Protein AF-A0A7R9YWM6-F1 (afdb_monomer_lite)

Foldseek 3Di:
DADDLVNLLVVLLVLQLVQLLCCLVVVDHDPPSVVSLVVSLVSLCCCVAVVQVFPVRHDPQHFFFFDPVPPPPDPDGDGDPDSVVSVQVNPDPPPCPPGDTDDRDDDPVVVVVSVVRSVVSSVVSNVVSNVVSNVVVD

Sequence (138 aa):
QIMTRGKLLDRIKVELAGGIAVRCVFGEETNFGLPDVKNASYLVNKFVFLYGFSDLGVTTFARTPYSTDFAVGSSRPRKVVDTDAMDEMADWPTRLEDFRFDPLDPSDITWHRYTDESRKILKQCYEEVWALLESRRE

Organism: NCBI:txid1486919

Structure (mmCIF, N/CA/C/O backbone):
data_AF-A0A7R9YWM6-F1
#
_entry.id   AF-A0A7R9YWM6-F1
#
loop_
_atom_site.group_PDB
_atom_site.id
_atom_site.type_symbol
_atom_site.label_atom_id
_atom_site.label_alt_id
_atom_site.label_comp_id
_atom_site.label_asym_id
_atom_site.label_entity_id
_atom_site.label_seq_id
_atom_site.pdbx_PDB_ins_code
_atom_site.Cartn_x
_atom_site.Cartn_y
_atom_site.Cartn_z
_atom_site.occupancy
_atom_site.B_iso_or_equiv
_atom_site.auth_seq_id
_atom_site.auth_comp_id
_atom_site.auth_asym_id
_atom_site.auth_atom_id
_atom_site.pdbx_PDB_model_num
ATOM 1 N N . GLN A 1 1 ? 6.659 -18.489 -4.050 1.00 57.19 1 GLN A N 1
ATOM 2 C CA . GLN A 1 1 ? 5.202 -18.489 -4.337 1.00 57.19 1 GLN A CA 1
ATOM 3 C C . GLN A 1 1 ? 4.920 -17.195 -5.081 1.00 57.19 1 GLN A C 1
ATOM 5 O O . GLN A 1 1 ? 5.193 -16.162 -4.499 1.00 57.19 1 GLN A O 1
ATOM 10 N N . ILE A 1 2 ? 4.414 -17.231 -6.319 1.00 71.69 2 ILE A N 1
ATOM 11 C CA . ILE A 1 2 ? 4.357 -16.028 -7.175 1.00 71.69 2 ILE A CA 1
ATOM 12 C C . ILE A 1 2 ? 3.462 -14.935 -6.559 1.00 71.69 2 ILE A C 1
ATOM 14 O O . ILE A 1 2 ? 2.310 -15.208 -6.170 1.00 71.69 2 ILE A O 1
ATOM 18 N N . MET A 1 3 ? 3.988 -13.709 -6.477 1.00 78.62 3 MET A N 1
ATOM 19 C CA . MET A 1 3 ? 3.242 -12.521 -6.056 1.00 78.62 3 MET A CA 1
ATOM 20 C C . MET A 1 3 ? 2.199 -12.123 -7.106 1.00 78.62 3 MET A C 1
ATOM 22 O O . MET A 1 3 ? 2.468 -12.091 -8.302 1.00 78.62 3 MET A O 1
ATOM 26 N N . THR A 1 4 ? 0.982 -11.790 -6.671 1.00 86.56 4 THR A N 1
ATOM 27 C CA . THR A 1 4 ? -0.097 -11.364 -7.582 1.00 86.56 4 THR A CA 1
ATOM 28 C C . THR A 1 4 ? -0.672 -10.029 -7.142 1.00 86.56 4 THR A C 1
ATOM 30 O O . THR A 1 4 ? -0.618 -9.690 -5.958 1.00 86.56 4 THR A O 1
ATOM 33 N N . ARG A 1 5 ? -1.294 -9.310 -8.083 1.00 87.06 5 ARG A N 1
ATOM 34 C CA . ARG A 1 5 ? -1.974 -8.032 -7.832 1.00 87.06 5 ARG A CA 1
ATOM 35 C C . ARG A 1 5 ? -2.919 -8.095 -6.630 1.00 87.06 5 ARG A C 1
ATOM 37 O O . ARG A 1 5 ? -2.839 -7.239 -5.757 1.00 87.06 5 ARG A O 1
ATOM 44 N N . GLY A 1 6 ? -3.773 -9.121 -6.566 1.00 89.44 6 GLY A N 1
ATOM 45 C CA . GLY A 1 6 ? -4.725 -9.307 -5.464 1.00 89.44 6 GLY A CA 1
ATOM 46 C C . GLY A 1 6 ? -4.033 -9.523 -4.119 1.00 89.44 6 GLY A C 1
ATOM 47 O O . GLY A 1 6 ? -4.300 -8.792 -3.174 1.00 89.44 6 GLY A O 1
ATOM 48 N N . LYS A 1 7 ? -3.057 -10.439 -4.058 1.00 88.69 7 LYS A N 1
ATOM 49 C CA . LYS A 1 7 ? -2.315 -10.723 -2.816 1.00 88.69 7 LYS A CA 1
ATOM 50 C C . LYS A 1 7 ? -1.587 -9.497 -2.267 1.00 88.69 7 LYS A C 1
ATOM 52 O O . LYS A 1 7 ? -1.544 -9.315 -1.055 1.00 88.69 7 LYS A O 1
ATOM 57 N N . LEU A 1 8 ? -1.000 -8.671 -3.135 1.00 88.00 8 LEU A N 1
ATOM 58 C CA . LEU A 1 8 ? -0.294 -7.469 -2.695 1.00 88.00 8 LEU A CA 1
ATOM 59 C C . LEU A 1 8 ? -1.269 -6.402 -2.173 1.00 88.00 8 LEU A C 1
ATOM 61 O O . LEU A 1 8 ? -0.979 -5.776 -1.158 1.00 88.00 8 LEU A O 1
ATOM 65 N N . LEU A 1 9 ? -2.440 -6.248 -2.804 1.00 92.19 9 LEU A N 1
ATOM 66 C CA . LEU A 1 9 ? -3.510 -5.382 -2.292 1.00 92.19 9 LEU A CA 1
ATOM 67 C C . LEU A 1 9 ? -4.025 -5.864 -0.937 1.00 92.19 9 LEU A C 1
ATOM 69 O O . LEU A 1 9 ? -4.166 -5.057 -0.026 1.00 92.19 9 LEU A O 1
ATOM 73 N N . ASP A 1 10 ? -4.249 -7.166 -0.777 1.00 91.75 10 ASP A N 1
ATOM 74 C CA . ASP A 1 10 ? -4.701 -7.725 0.497 1.00 91.75 10 ASP A CA 1
ATOM 75 C C . ASP A 1 10 ? -3.671 -7.483 1.608 1.00 91.75 10 ASP A C 1
ATOM 77 O O . ASP A 1 10 ? -4.041 -7.107 2.716 1.00 91.75 10 ASP A O 1
ATOM 81 N N . ARG A 1 11 ? -2.370 -7.590 1.309 1.00 90.31 11 ARG A N 1
ATOM 82 C CA . ARG A 1 11 ? -1.303 -7.238 2.263 1.00 90.31 11 ARG A CA 1
ATOM 83 C C . ARG A 1 11 ? -1.321 -5.757 2.641 1.00 90.31 11 ARG A C 1
ATOM 85 O O . ARG A 1 11 ? -1.224 -5.444 3.821 1.00 90.31 11 ARG A O 1
ATOM 92 N N . ILE A 1 12 ? -1.486 -4.854 1.670 1.00 91.69 12 ILE A N 1
ATOM 93 C CA . ILE A 1 12 ? -1.612 -3.408 1.936 1.00 91.69 12 ILE A CA 1
ATOM 94 C C . ILE A 1 12 ? -2.807 -3.138 2.861 1.00 91.69 12 ILE A C 1
ATOM 96 O O . ILE A 1 12 ? -2.694 -2.364 3.808 1.00 91.69 12 ILE A O 1
ATOM 100 N N . LYS A 1 13 ? -3.943 -3.799 2.614 1.00 93.25 13 LYS A N 1
ATOM 101 C CA . LYS A 1 13 ? -5.144 -3.680 3.450 1.00 93.25 13 LYS A CA 1
ATOM 102 C C . LYS A 1 13 ? -4.909 -4.183 4.871 1.00 93.25 13 LYS A C 1
ATOM 104 O O . LYS A 1 13 ? -5.345 -3.531 5.813 1.00 93.25 13 LYS A O 1
ATOM 109 N N . VAL A 1 14 ? -4.216 -5.311 5.028 1.00 92.44 14 VAL A N 1
ATOM 110 C CA . VAL A 1 14 ? -3.888 -5.879 6.344 1.00 92.44 14 VAL A CA 1
ATOM 111 C C . VAL A 1 14 ? -2.996 -4.938 7.153 1.00 92.44 14 VAL A C 1
ATOM 113 O O . VAL A 1 14 ? -3.290 -4.733 8.327 1.00 92.44 14 VAL A O 1
ATOM 116 N N . GLU A 1 15 ? -1.983 -4.314 6.540 1.00 90.81 15 GLU A N 1
ATOM 117 C CA . GLU A 1 15 ? -1.159 -3.305 7.227 1.00 90.81 15 GLU A CA 1
ATOM 118 C C . GLU A 1 15 ? -2.026 -2.154 7.753 1.00 90.81 15 GLU A C 1
ATOM 120 O O . GLU A 1 15 ? -1.946 -1.789 8.920 1.00 90.81 15 GLU A O 1
ATOM 125 N N . LEU A 1 16 ? -2.916 -1.612 6.918 1.00 91.00 16 LEU A N 1
ATOM 126 C CA . LEU A 1 16 ? -3.765 -0.479 7.298 1.00 91.00 16 LEU A CA 1
ATOM 127 C C . LEU A 1 16 ? -4.853 -0.843 8.321 1.00 91.00 16 LEU A C 1
ATOM 129 O O . LEU A 1 16 ? -5.327 0.029 9.052 1.00 91.00 16 LEU A O 1
ATOM 133 N N . ALA A 1 17 ? -5.263 -2.111 8.384 1.00 91.38 17 ALA A N 1
ATOM 134 C CA . ALA A 1 17 ? -6.382 -2.554 9.209 1.00 91.38 17 ALA A CA 1
ATOM 135 C C . ALA A 1 17 ? -6.162 -2.323 10.706 1.00 91.38 17 ALA A C 1
ATOM 137 O O . ALA A 1 17 ? -7.123 -1.997 11.397 1.00 91.38 17 ALA A O 1
ATOM 138 N N . GLY A 1 18 ? -4.925 -2.438 11.203 1.00 88.62 18 GLY A N 1
ATOM 139 C CA . GLY A 1 18 ? -4.608 -2.207 12.616 1.00 88.62 18 GLY A CA 1
ATOM 140 C C . GLY A 1 18 ? -4.951 -0.783 13.056 1.00 88.62 18 GLY A C 1
ATOM 141 O O . GLY A 1 18 ? -5.803 -0.579 13.924 1.00 88.62 18 GLY A O 1
ATOM 142 N N . GLY A 1 19 ? -4.345 0.211 12.402 1.00 87.94 19 GLY A N 1
ATOM 143 C CA . GLY A 1 19 ? -4.618 1.624 12.674 1.00 87.94 19 GLY A CA 1
ATOM 144 C C . GLY A 1 19 ? -6.075 2.031 12.419 1.00 87.94 19 GLY A C 1
ATOM 145 O O . GLY A 1 19 ? -6.645 2.798 13.198 1.00 87.94 19 GLY A O 1
ATOM 146 N N . ILE A 1 20 ? -6.707 1.492 11.369 1.00 90.75 20 ILE A N 1
ATOM 147 C CA . ILE A 1 20 ? -8.116 1.783 11.066 1.00 90.75 20 ILE A CA 1
ATOM 148 C C . ILE A 1 20 ? -9.044 1.201 12.135 1.00 90.75 20 ILE A C 1
ATOM 150 O O . ILE A 1 20 ? -9.950 1.897 12.581 1.00 90.75 20 ILE A O 1
ATOM 154 N N . ALA A 1 21 ? -8.808 -0.027 12.600 1.00 89.69 21 ALA A N 1
ATOM 155 C CA . ALA A 1 21 ? -9.631 -0.651 13.634 1.00 89.69 21 ALA A CA 1
ATOM 156 C C . ALA A 1 21 ? -9.615 0.158 14.938 1.00 89.69 21 ALA A C 1
ATOM 158 O O . ALA A 1 21 ? -10.668 0.387 15.532 1.00 89.69 21 ALA A O 1
ATOM 159 N N . VAL A 1 22 ? -8.444 0.663 15.344 1.00 88.56 22 VAL A N 1
ATOM 160 C CA . VAL A 1 22 ? -8.325 1.574 16.495 1.00 88.56 22 VAL A CA 1
ATOM 161 C C . VAL A 1 22 ? -9.190 2.818 16.276 1.00 88.56 22 VAL A C 1
ATOM 163 O O . VAL A 1 22 ? -9.968 3.190 17.153 1.00 88.56 22 VAL A O 1
ATOM 166 N N . ARG A 1 23 ? -9.128 3.426 15.088 1.00 87.56 23 ARG A N 1
ATOM 167 C CA . ARG A 1 23 ? -9.936 4.607 14.765 1.00 87.56 23 ARG A CA 1
ATOM 168 C C . ARG A 1 23 ? -11.443 4.313 14.736 1.00 87.56 23 ARG A C 1
ATOM 170 O O . ARG A 1 23 ? -12.211 5.132 15.227 1.00 87.56 23 ARG A O 1
ATOM 177 N N . CYS A 1 24 ? -11.879 3.165 14.220 1.00 87.50 24 CYS A N 1
ATOM 178 C CA . CYS A 1 24 ? -13.292 2.759 14.228 1.00 87.50 24 CYS A CA 1
ATOM 179 C C . CYS A 1 24 ? -13.834 2.566 15.655 1.00 87.50 24 CYS A C 1
ATOM 181 O O . CYS A 1 24 ? -14.979 2.918 15.938 1.00 87.50 24 CYS A O 1
ATOM 183 N N . VAL A 1 25 ? -13.016 2.025 16.567 1.00 87.25 25 VAL A N 1
ATOM 184 C CA . VAL A 1 25 ? -13.420 1.758 17.958 1.00 87.25 25 VAL A CA 1
ATOM 185 C C . VAL A 1 25 ? -13.406 3.028 18.808 1.00 87.25 25 VAL A C 1
ATOM 187 O O . VAL A 1 25 ? -14.384 3.308 19.498 1.00 87.25 25 VAL A O 1
ATOM 190 N N . PHE A 1 26 ? -12.314 3.794 18.765 1.00 86.31 26 PHE A N 1
ATOM 191 C CA . PHE A 1 26 ? -12.104 4.946 19.649 1.00 86.31 26 PHE A CA 1
ATOM 192 C C . PHE A 1 26 ? -12.576 6.278 19.050 1.00 86.31 26 PHE A C 1
ATOM 194 O O . PHE A 1 26 ? -12.725 7.249 19.782 1.00 86.31 26 PHE A O 1
ATOM 201 N N . GLY A 1 27 ? -12.814 6.349 17.737 1.00 82.88 27 GLY A N 1
ATOM 202 C CA . GLY A 1 27 ? -13.226 7.572 17.039 1.00 82.88 27 GLY A CA 1
ATOM 203 C C . GLY A 1 27 ? -12.110 8.605 16.837 1.00 82.88 27 GLY A C 1
ATOM 204 O O . GLY A 1 27 ? -12.324 9.602 16.149 1.00 82.88 27 GLY A O 1
ATOM 205 N N . GLU A 1 28 ? -10.919 8.364 17.386 1.00 81.62 28 GLU A N 1
ATOM 206 C CA . GLU A 1 28 ? -9.774 9.275 17.338 1.00 81.62 28 GLU A CA 1
ATOM 207 C C . GLU A 1 28 ? -8.621 8.703 16.503 1.00 81.62 28 GLU A C 1
ATOM 209 O O . GLU A 1 28 ? -8.404 7.490 16.430 1.00 81.62 28 GLU A O 1
ATOM 214 N N . GLU A 1 29 ? -7.859 9.596 15.868 1.00 76.62 29 GLU A N 1
ATOM 215 C CA . GLU A 1 29 ? -6.599 9.231 15.225 1.00 76.62 29 GLU A CA 1
ATOM 216 C C . GLU A 1 29 ? -5.494 9.104 16.271 1.00 76.62 29 GLU A C 1
ATOM 218 O O . GLU A 1 29 ? -5.284 9.994 17.093 1.00 76.62 29 GLU A O 1
ATOM 223 N N . THR A 1 30 ? -4.756 7.996 16.217 1.00 79.31 30 THR A N 1
ATOM 224 C CA . THR A 1 30 ? -3.626 7.753 17.113 1.00 79.31 30 THR A CA 1
ATOM 225 C C . THR A 1 30 ? -2.328 7.633 16.325 1.00 79.31 30 THR A C 1
ATOM 227 O O . THR A 1 30 ? -2.297 7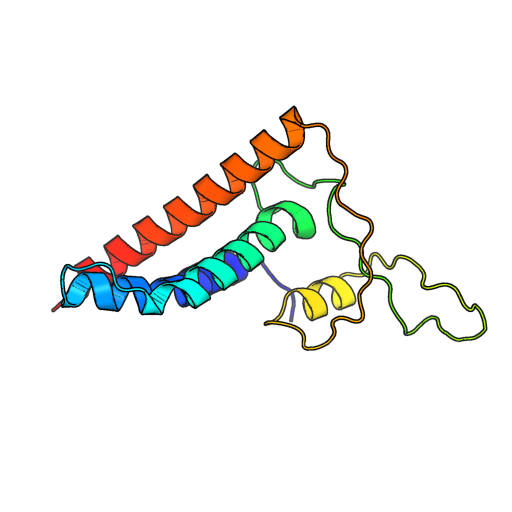.144 15.195 1.00 79.31 30 THR A O 1
ATOM 230 N N . ASN A 1 31 ? -1.218 8.022 16.952 1.00 83.50 31 ASN A N 1
ATOM 231 C CA . ASN A 1 31 ? 0.114 7.906 16.350 1.00 83.50 31 ASN A CA 1
ATOM 232 C C . ASN A 1 31 ? 0.599 6.450 16.221 1.00 83.50 31 ASN A C 1
ATOM 234 O O . ASN A 1 31 ? 1.629 6.202 15.595 1.00 83.50 31 ASN A O 1
ATOM 238 N N . PHE A 1 32 ? -0.125 5.485 16.795 1.00 81.31 32 PHE A N 1
ATOM 239 C CA . PHE A 1 32 ? 0.245 4.071 16.755 1.00 81.31 32 PHE A CA 1
ATOM 240 C C . PHE A 1 32 ? 0.186 3.478 15.342 1.00 81.31 32 PHE A C 1
ATOM 242 O O . PHE A 1 32 ? 0.930 2.546 15.069 1.00 81.31 32 PHE A O 1
ATOM 249 N N . GLY A 1 33 ? -0.611 4.056 14.434 1.00 81.69 33 GLY A N 1
ATOM 250 C CA . GLY A 1 33 ? -0.701 3.614 13.036 1.00 81.69 33 GLY A CA 1
ATOM 251 C C . GLY A 1 33 ? 0.377 4.184 12.102 1.00 81.69 33 GLY A C 1
ATOM 252 O O . GLY A 1 33 ? 0.400 3.848 10.921 1.00 81.69 33 GLY A O 1
ATOM 253 N N . LEU A 1 34 ? 1.276 5.058 12.576 1.00 85.88 34 LEU A N 1
ATOM 254 C CA . LEU A 1 34 ? 2.324 5.647 11.724 1.00 85.88 34 LEU A CA 1
ATOM 255 C C . LEU A 1 34 ? 3.262 4.600 11.081 1.00 85.88 34 LEU A C 1
ATOM 257 O O . LEU A 1 34 ? 3.568 4.747 9.892 1.00 85.88 34 LEU A O 1
ATOM 261 N N . PRO A 1 35 ? 3.727 3.552 11.796 1.00 86.88 35 PRO A N 1
ATOM 262 C CA . PRO A 1 35 ? 4.522 2.481 11.193 1.00 86.88 35 PRO A CA 1
ATOM 263 C C . PRO A 1 35 ? 3.751 1.721 10.107 1.00 86.88 35 PRO A C 1
ATOM 265 O O . PRO A 1 35 ? 4.302 1.477 9.034 1.00 86.88 35 PRO A O 1
ATOM 268 N N . ASP A 1 36 ? 2.471 1.438 10.348 1.00 87.56 36 ASP A N 1
ATOM 269 C CA . ASP A 1 36 ? 1.589 0.722 9.422 1.00 87.56 36 ASP A CA 1
ATOM 270 C C . ASP A 1 36 ? 1.417 1.498 8.111 1.00 87.56 36 ASP A C 1
ATOM 272 O O . ASP A 1 36 ? 1.578 0.958 7.017 1.00 87.56 36 ASP A O 1
ATOM 276 N N . VAL A 1 37 ? 1.186 2.813 8.200 1.00 87.88 37 VAL A N 1
ATOM 277 C CA . VAL A 1 37 ? 1.081 3.696 7.026 1.00 87.88 37 VAL A CA 1
ATOM 278 C C . VAL A 1 37 ? 2.400 3.751 6.254 1.00 87.88 37 VAL A C 1
ATOM 280 O O . VAL A 1 37 ? 2.399 3.763 5.018 1.00 87.88 37 VAL A O 1
ATOM 283 N N . LYS A 1 38 ? 3.541 3.760 6.952 1.00 88.12 38 LYS A N 1
ATOM 284 C CA . LYS A 1 38 ? 4.867 3.736 6.319 1.00 88.12 38 LYS A CA 1
ATOM 285 C C . LYS A 1 38 ? 5.099 2.423 5.563 1.00 88.12 38 LYS A C 1
ATOM 287 O O . LYS A 1 38 ? 5.565 2.460 4.422 1.00 88.12 38 LYS A O 1
ATOM 292 N N . ASN A 1 39 ? 4.740 1.286 6.157 1.00 85.56 39 ASN A N 1
ATOM 293 C CA . ASN A 1 39 ? 4.843 -0.030 5.524 1.00 85.56 39 ASN A CA 1
ATOM 294 C C . ASN A 1 39 ? 3.893 -0.161 4.330 1.00 85.56 39 ASN A C 1
ATOM 296 O O . ASN A 1 39 ? 4.317 -0.558 3.243 1.00 85.56 39 ASN A O 1
ATOM 300 N N . ALA A 1 40 ? 2.635 0.251 4.492 1.00 88.44 40 ALA A N 1
ATOM 301 C CA . ALA A 1 40 ? 1.650 0.273 3.419 1.00 88.44 40 ALA A CA 1
ATOM 302 C C . ALA A 1 40 ? 2.131 1.138 2.244 1.00 88.44 40 ALA A C 1
ATOM 304 O O . ALA A 1 40 ? 2.082 0.703 1.095 1.00 88.44 40 ALA A O 1
ATOM 305 N N . SER A 1 41 ? 2.701 2.315 2.521 1.00 88.69 41 SER A N 1
ATOM 306 C CA . SER A 1 41 ? 3.291 3.189 1.495 1.00 88.69 41 SER A CA 1
ATOM 307 C C . SER A 1 41 ? 4.444 2.513 0.746 1.00 88.69 41 SER A C 1
ATOM 309 O O . SER A 1 41 ? 4.577 2.659 -0.470 1.00 88.69 41 SER A O 1
ATOM 311 N N . TYR A 1 42 ? 5.273 1.734 1.444 1.00 85.25 42 TYR A N 1
ATOM 312 C CA . TYR A 1 42 ? 6.350 0.969 0.820 1.00 85.25 42 TY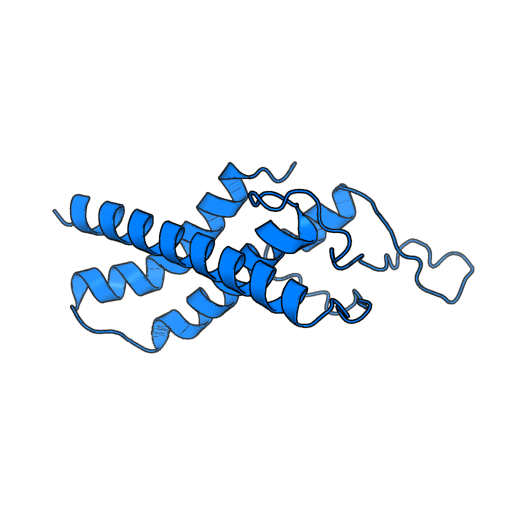R A CA 1
ATOM 313 C C . TYR A 1 42 ? 5.818 -0.148 -0.094 1.00 85.25 42 TYR A C 1
ATOM 315 O O . TYR A 1 42 ? 6.302 -0.308 -1.217 1.00 85.25 42 TYR A O 1
ATOM 323 N N . LEU A 1 43 ? 4.785 -0.878 0.338 1.00 86.19 43 LEU A N 1
ATOM 324 C CA . LEU A 1 43 ? 4.125 -1.909 -0.473 1.00 86.19 43 LEU A CA 1
ATOM 325 C C . LEU A 1 43 ? 3.404 -1.321 -1.693 1.00 86.19 43 LEU A C 1
ATOM 327 O O . LEU A 1 43 ? 3.470 -1.893 -2.779 1.00 86.19 43 LEU A O 1
ATOM 331 N N . VAL A 1 44 ? 2.775 -0.156 -1.550 1.00 88.94 44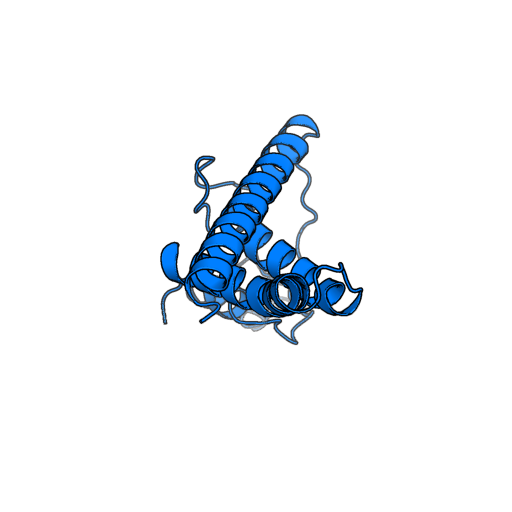 VAL A N 1
ATOM 332 C CA . VAL A 1 44 ? 2.159 0.571 -2.668 1.00 88.94 44 VAL A CA 1
ATOM 333 C C . VAL A 1 44 ? 3.214 1.004 -3.686 1.00 88.94 44 VAL A C 1
ATOM 335 O O . VAL A 1 44 ? 3.022 0.835 -4.888 1.00 88.94 44 VAL A O 1
ATOM 338 N N . ASN A 1 45 ? 4.375 1.478 -3.234 1.00 83.81 45 ASN A N 1
ATOM 339 C CA . ASN A 1 45 ? 5.468 1.786 -4.152 1.00 83.81 45 ASN A CA 1
ATOM 340 C C . ASN A 1 45 ? 5.949 0.534 -4.901 1.00 83.81 45 ASN A C 1
ATOM 342 O O . ASN A 1 45 ? 6.225 0.612 -6.094 1.00 83.81 45 ASN A O 1
ATOM 346 N N . LYS A 1 46 ? 5.986 -0.640 -4.258 1.00 80.81 46 LYS A N 1
ATOM 347 C CA . LYS A 1 46 ? 6.248 -1.907 -4.963 1.00 80.81 46 LYS A CA 1
ATOM 348 C C . LYS A 1 46 ? 5.158 -2.233 -5.987 1.00 80.81 46 LYS A C 1
ATOM 350 O O . LYS A 1 46 ? 5.475 -2.647 -7.098 1.00 80.81 46 LYS A O 1
ATOM 355 N N . PHE A 1 47 ? 3.894 -2.011 -5.640 1.00 85.25 47 PHE A N 1
ATOM 356 C CA . PHE A 1 47 ? 2.751 -2.243 -6.522 1.00 85.25 47 PHE A CA 1
ATOM 357 C C . PHE A 1 47 ? 2.830 -1.410 -7.812 1.00 85.25 47 PHE A C 1
ATOM 359 O O . PHE A 1 47 ? 2.605 -1.936 -8.902 1.00 85.25 47 PHE A O 1
ATOM 366 N N . VAL A 1 48 ? 3.176 -0.125 -7.687 1.00 83.88 48 VAL A N 1
ATOM 367 C CA . VAL A 1 48 ? 3.268 0.816 -8.813 1.00 83.88 48 VAL A CA 1
ATOM 368 C C . VAL A 1 48 ? 4.584 0.648 -9.572 1.00 83.88 48 VAL A C 1
ATOM 370 O O . VAL A 1 48 ? 4.575 0.396 -10.773 1.00 83.88 48 VAL A O 1
ATOM 373 N N . PHE A 1 49 ? 5.721 0.764 -8.881 1.00 76.56 49 PHE A N 1
ATOM 374 C CA . PHE A 1 49 ? 7.027 0.871 -9.530 1.00 76.56 49 PHE A CA 1
ATOM 375 C C . PHE A 1 49 ? 7.644 -0.477 -9.890 1.00 76.56 49 PHE A C 1
ATOM 377 O O . PHE A 1 49 ? 8.230 -0.580 -10.961 1.00 76.56 49 PHE A O 1
ATOM 384 N N . LEU A 1 50 ? 7.552 -1.489 -9.018 1.00 75.25 50 LEU A N 1
ATOM 385 C CA . LEU A 1 50 ? 8.242 -2.770 -9.232 1.00 75.25 50 LEU A CA 1
ATOM 386 C C . LEU A 1 50 ? 7.392 -3.747 -10.046 1.00 75.25 50 LEU A C 1
ATOM 388 O O . LEU A 1 50 ? 7.876 -4.316 -11.017 1.00 75.25 50 LEU A O 1
ATOM 392 N N . TYR A 1 51 ? 6.127 -3.922 -9.669 1.00 77.56 51 TYR A N 1
ATOM 393 C CA . TYR A 1 51 ? 5.250 -4.908 -10.303 1.00 77.56 51 TYR A CA 1
ATOM 394 C C . TYR A 1 51 ? 4.435 -4.369 -11.481 1.00 77.56 51 TYR A C 1
ATOM 396 O O . TYR A 1 51 ? 3.885 -5.160 -12.246 1.00 77.56 51 TYR A O 1
ATOM 404 N N . GLY A 1 52 ? 4.319 -3.044 -11.631 1.00 81.00 52 GLY A N 1
ATOM 405 C CA . GLY A 1 52 ? 3.517 -2.439 -12.699 1.00 81.00 52 GLY A CA 1
ATOM 406 C C . GLY A 1 52 ? 2.032 -2.818 -12.636 1.00 81.00 52 GLY A C 1
ATOM 407 O O . GLY A 1 52 ? 1.374 -2.905 -13.668 1.00 81.00 52 GLY A O 1
ATOM 408 N N . PHE A 1 53 ? 1.494 -3.080 -11.438 1.00 86.12 53 PHE A N 1
ATOM 409 C CA . PHE A 1 53 ? 0.095 -3.490 -11.244 1.00 86.12 53 PHE A CA 1
ATOM 410 C C . PHE A 1 53 ? -0.907 -2.326 -11.277 1.00 86.12 53 PHE A C 1
ATOM 412 O O . PHE A 1 53 ? -2.122 -2.552 -11.217 1.00 86.12 53 PHE A O 1
ATOM 419 N N . SER A 1 54 ? -0.401 -1.094 -11.329 1.00 86.19 54 SER A N 1
ATOM 420 C CA . SER A 1 54 ? -1.199 0.120 -11.502 1.00 86.19 54 SER A CA 1
ATOM 421 C C . SER A 1 54 ? -1.654 0.304 -12.949 1.00 86.19 54 SER A C 1
ATOM 423 O O . SER A 1 54 ? -1.047 -0.241 -13.869 1.00 86.19 54 SER A O 1
ATOM 425 N N . ASP A 1 55 ? -2.655 1.158 -13.157 1.00 84.94 55 ASP A N 1
ATOM 426 C CA . ASP A 1 55 ? -3.166 1.494 -14.493 1.00 84.94 55 ASP A CA 1
ATOM 427 C C . ASP A 1 55 ? -2.116 2.191 -15.384 1.00 84.94 55 ASP A C 1
ATOM 429 O O . ASP A 1 55 ? -2.270 2.243 -16.602 1.00 84.94 55 ASP A O 1
ATOM 433 N N . LEU A 1 56 ? -1.017 2.690 -14.798 1.00 82.06 56 LEU A N 1
ATOM 434 C CA . LEU A 1 56 ? 0.134 3.228 -15.533 1.00 82.06 56 LEU A CA 1
ATOM 435 C C . LEU A 1 56 ? 0.944 2.140 -16.259 1.00 82.06 56 LEU A C 1
ATOM 437 O O . LEU A 1 56 ? 1.793 2.465 -17.089 1.00 82.06 56 LEU A O 1
ATOM 441 N N . GLY A 1 57 ? 0.677 0.863 -15.972 1.00 76.56 57 GLY A N 1
ATOM 442 C CA . GLY A 1 57 ? 1.342 -0.279 -16.582 1.00 76.56 57 GLY A CA 1
ATOM 443 C C . GLY A 1 57 ? 2.774 -0.484 -16.089 1.00 76.56 57 GLY A C 1
ATOM 444 O O . GLY A 1 57 ? 3.159 -0.060 -14.997 1.00 76.56 57 GLY A O 1
ATOM 445 N N . VAL A 1 58 ? 3.570 -1.182 -16.903 1.00 73.44 58 VAL A N 1
ATOM 446 C CA . VAL A 1 58 ? 4.967 -1.495 -16.586 1.00 73.44 58 VAL A CA 1
ATOM 447 C C . VAL A 1 58 ? 5.809 -0.229 -16.694 1.00 73.44 58 VAL A C 1
ATOM 449 O O . VAL A 1 58 ? 5.947 0.357 -17.767 1.00 73.44 58 VAL A O 1
ATOM 452 N N . THR A 1 59 ? 6.403 0.173 -15.574 1.00 67.00 59 THR A N 1
ATOM 453 C CA . THR A 1 59 ? 7.278 1.344 -15.505 1.00 67.00 59 THR A CA 1
ATOM 454 C C . THR A 1 59 ? 8.738 0.910 -15.630 1.00 67.00 59 THR A C 1
ATOM 456 O O . THR A 1 59 ? 9.152 -0.083 -15.037 1.00 67.00 59 THR A O 1
ATOM 459 N N . THR A 1 60 ? 9.562 1.665 -16.359 1.00 62.03 60 THR A N 1
ATOM 460 C CA . THR A 1 60 ? 11.021 1.433 -16.433 1.00 62.03 60 THR A CA 1
ATOM 461 C C . THR A 1 60 ? 11.768 1.915 -15.186 1.00 62.03 60 THR A C 1
ATOM 463 O O . THR A 1 60 ? 12.993 1.868 -15.138 1.00 62.03 60 THR A O 1
ATOM 466 N N . PHE A 1 61 ? 11.035 2.418 -14.192 1.00 62.38 61 PHE A N 1
ATOM 467 C CA . PHE A 1 61 ? 11.560 2.995 -12.959 1.00 62.38 61 PHE A CA 1
ATOM 468 C C . PHE A 1 61 ? 11.594 1.975 -11.815 1.00 62.38 61 PHE A C 1
ATOM 470 O O . PHE A 1 61 ? 11.921 2.327 -10.685 1.00 62.38 61 PHE A O 1
ATOM 477 N N . ALA A 1 62 ? 11.274 0.707 -12.088 1.00 62.06 62 ALA A N 1
ATOM 478 C CA . ALA A 1 62 ? 11.462 -0.368 -11.129 1.00 62.06 62 ALA A CA 1
ATOM 479 C C . ALA A 1 62 ? 12.907 -0.361 -10.615 1.00 62.06 62 ALA A C 1
ATOM 481 O O . ALA A 1 62 ? 13.874 -0.401 -11.379 1.00 62.06 62 ALA A O 1
ATOM 482 N N . ARG A 1 63 ? 13.049 -0.311 -9.293 1.00 60.31 63 ARG A N 1
ATOM 483 C CA . ARG A 1 63 ? 14.332 -0.464 -8.616 1.00 60.31 63 ARG A CA 1
ATOM 484 C C . ARG A 1 63 ? 14.876 -1.862 -8.916 1.00 60.31 63 ARG A C 1
ATOM 486 O O . ARG A 1 63 ? 14.400 -2.834 -8.343 1.00 60.31 63 ARG A O 1
ATOM 493 N N . THR A 1 64 ? 15.852 -1.968 -9.815 1.00 58.03 64 THR A N 1
ATOM 494 C CA . THR A 1 64 ? 16.500 -3.251 -10.116 1.00 58.03 64 THR A CA 1
ATOM 495 C C . THR A 1 64 ? 17.450 -3.630 -8.977 1.00 58.03 64 THR A C 1
ATOM 497 O O . THR A 1 64 ? 18.385 -2.864 -8.723 1.00 58.03 64 THR A O 1
ATOM 500 N N . PRO A 1 65 ? 17.252 -4.774 -8.308 1.00 56.62 65 PRO A N 1
ATOM 501 C CA . PRO A 1 65 ? 18.137 -5.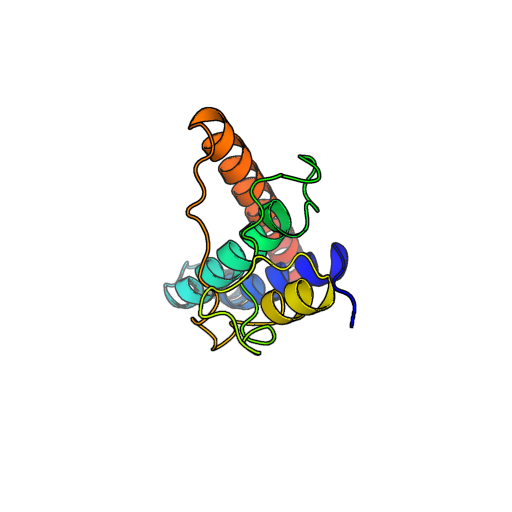271 -7.282 1.00 56.62 65 PRO A CA 1
ATOM 502 C C . PRO A 1 65 ? 19.446 -5.707 -7.929 1.00 56.62 65 PRO A C 1
ATOM 504 O O . PRO A 1 65 ? 19.492 -6.271 -9.030 1.00 56.62 65 PRO A O 1
ATOM 507 N N . TYR A 1 66 ? 20.533 -5.442 -7.222 1.00 54.72 66 TYR A N 1
ATOM 508 C CA . TYR A 1 66 ? 21.814 -6.053 -7.524 1.00 54.72 66 TYR A CA 1
ATOM 509 C C . TYR A 1 66 ? 21.926 -7.372 -6.759 1.00 54.72 66 TYR A C 1
ATOM 511 O O . TYR A 1 66 ? 22.002 -7.357 -5.536 1.00 54.72 66 TYR A O 1
ATOM 519 N N . SER A 1 67 ? 21.957 -8.508 -7.456 1.00 54.97 67 SER A N 1
ATOM 520 C CA . SER A 1 67 ? 22.231 -9.792 -6.795 1.00 54.97 67 SER A CA 1
ATOM 521 C C . SER A 1 67 ? 23.702 -9.868 -6.373 1.00 54.97 67 SER A C 1
ATOM 523 O O . SER A 1 67 ? 24.606 -9.474 -7.123 1.00 54.97 67 SER A O 1
ATOM 525 N N . THR A 1 68 ? 23.935 -10.402 -5.177 1.00 53.56 68 THR A N 1
ATOM 526 C CA . THR A 1 68 ? 25.254 -10.780 -4.656 1.00 53.56 68 THR A CA 1
ATOM 527 C C . THR A 1 68 ? 25.708 -12.157 -5.157 1.00 53.56 68 THR A C 1
ATOM 529 O O . THR A 1 68 ? 26.905 -12.439 -5.130 1.00 53.56 68 THR A O 1
ATOM 532 N N . ASP A 1 69 ? 24.808 -12.984 -5.702 1.00 51.62 69 ASP A N 1
ATOM 533 C CA . ASP A 1 69 ? 25.091 -14.372 -6.111 1.00 51.62 69 ASP A CA 1
ATOM 534 C C . ASP A 1 69 ? 26.002 -14.476 -7.341 1.00 51.62 69 ASP A C 1
ATOM 536 O O . ASP A 1 69 ? 26.631 -15.504 -7.589 1.00 51.62 69 ASP A O 1
ATOM 540 N N . PHE A 1 70 ? 26.161 -13.386 -8.097 1.00 49.38 70 PHE A N 1
ATOM 541 C CA . PHE A 1 70 ? 27.116 -13.314 -9.208 1.00 49.38 70 PHE A CA 1
ATOM 542 C C . PHE A 1 70 ? 28.539 -12.916 -8.783 1.00 49.38 70 PHE A C 1
ATOM 544 O O . PHE A 1 70 ? 29.372 -12.627 -9.647 1.00 49.38 70 PHE A O 1
ATOM 551 N N . ALA A 1 71 ? 28.858 -12.946 -7.485 1.00 46.62 71 ALA A N 1
ATOM 552 C CA . ALA A 1 71 ? 30.194 -12.682 -6.944 1.00 46.62 71 ALA A CA 1
ATOM 553 C C . ALA A 1 71 ? 31.242 -13.782 -7.243 1.00 46.62 71 ALA A C 1
ATOM 555 O O . ALA A 1 71 ? 32.279 -13.853 -6.586 1.00 46.62 71 ALA A O 1
ATOM 556 N N . VAL A 1 72 ? 31.043 -14.613 -8.272 1.00 44.50 72 VAL A N 1
ATOM 557 C CA . VAL A 1 72 ? 32.098 -15.482 -8.811 1.00 44.50 72 VAL A CA 1
ATOM 558 C C . VAL A 1 72 ? 32.933 -14.670 -9.810 1.00 44.50 72 VAL A C 1
ATOM 560 O O . VAL A 1 72 ? 32.685 -14.665 -11.013 1.00 44.50 72 VAL A O 1
ATOM 563 N N . GLY A 1 73 ? 33.920 -13.929 -9.294 1.00 46.50 73 GLY A N 1
ATOM 564 C CA . GLY A 1 73 ? 35.043 -13.390 -10.082 1.00 46.50 73 GLY A CA 1
ATOM 565 C C . GLY A 1 73 ? 34.938 -11.947 -10.599 1.00 46.50 73 GLY A C 1
ATOM 566 O O . GLY A 1 73 ? 35.891 -11.460 -11.201 1.00 46.50 73 GLY A O 1
ATOM 567 N N . SER A 1 74 ? 33.840 -11.229 -10.348 1.00 49.31 74 SER A N 1
ATOM 568 C CA . SER A 1 74 ? 33.675 -9.816 -10.729 1.00 49.31 74 SER A CA 1
ATOM 569 C C . SER A 1 74 ? 33.266 -8.992 -9.510 1.00 49.31 74 SER A C 1
ATOM 571 O O . SER A 1 74 ? 32.165 -9.145 -8.993 1.00 49.31 74 SER A O 1
ATOM 573 N N . SER A 1 75 ? 34.122 -8.070 -9.073 1.00 52.84 75 SER A N 1
ATOM 574 C CA . SER A 1 75 ? 33.913 -7.160 -7.933 1.00 52.84 75 SER A CA 1
ATOM 575 C C . SER A 1 75 ? 32.853 -6.067 -8.173 1.00 52.84 75 SER A C 1
ATOM 577 O O . SER A 1 75 ? 32.819 -5.059 -7.466 1.00 52.84 75 SER A O 1
ATOM 579 N N . ARG A 1 76 ? 31.974 -6.245 -9.168 1.00 54.09 76 ARG A N 1
ATOM 580 C CA . ARG A 1 76 ? 30.858 -5.342 -9.458 1.00 54.09 76 ARG A CA 1
ATOM 581 C C . ARG A 1 76 ? 29.527 -6.096 -9.377 1.00 54.09 76 ARG A C 1
ATOM 583 O O . ARG A 1 76 ? 29.344 -7.040 -10.150 1.00 54.09 76 ARG A O 1
ATOM 590 N N . PRO A 1 77 ? 28.605 -5.668 -8.495 1.00 56.00 77 PRO A N 1
ATOM 591 C CA . PRO A 1 77 ? 27.239 -6.171 -8.486 1.00 56.00 77 PRO A CA 1
ATOM 592 C C . PRO A 1 77 ? 26.605 -5.972 -9.871 1.00 56.00 77 PRO A C 1
ATOM 594 O O . PRO A 1 77 ? 26.742 -4.899 -10.464 1.00 56.00 77 PRO A O 1
ATOM 597 N N . ARG A 1 78 ? 25.924 -6.993 -10.404 1.00 56.34 78 ARG A N 1
ATOM 598 C CA . ARG A 1 78 ? 25.185 -6.894 -11.675 1.00 56.34 78 ARG A CA 1
ATOM 599 C C . ARG A 1 78 ? 23.696 -6.717 -11.406 1.00 56.34 78 ARG A C 1
ATOM 601 O O . ARG A 1 78 ? 23.167 -7.323 -10.480 1.00 56.34 78 ARG A O 1
ATOM 608 N N . LYS A 1 79 ? 23.037 -5.877 -12.213 1.00 57.38 79 LYS A N 1
ATOM 609 C CA . LYS A 1 79 ? 21.575 -5.740 -12.195 1.00 57.38 79 LYS A CA 1
ATOM 610 C C . LYS A 1 79 ? 20.977 -7.075 -12.609 1.00 57.38 79 LYS A C 1
ATOM 612 O O . LYS A 1 79 ? 21.306 -7.570 -13.687 1.00 57.38 79 LYS A O 1
ATOM 617 N N . VAL A 1 80 ? 20.126 -7.641 -11.765 1.00 58.56 80 VAL A N 1
ATOM 618 C CA . VAL A 1 80 ? 19.406 -8.871 -12.085 1.00 58.56 80 VAL A CA 1
ATOM 619 C C . VAL A 1 80 ? 17.934 -8.526 -12.254 1.00 58.56 80 VAL A C 1
ATOM 621 O O . VAL A 1 80 ? 17.336 -7.866 -11.408 1.00 58.56 80 VAL A O 1
ATOM 624 N N . VAL A 1 81 ? 17.375 -8.939 -13.390 1.00 57.38 81 VAL A N 1
ATOM 625 C CA . VAL A 1 81 ? 15.939 -8.878 -13.673 1.00 57.38 81 VAL A CA 1
ATOM 626 C C . VAL A 1 81 ? 15.440 -10.318 -13.639 1.00 57.38 81 VAL A C 1
ATOM 628 O O . VAL A 1 81 ? 15.302 -10.957 -14.677 1.00 57.38 81 VAL A O 1
ATOM 631 N N . ASP A 1 82 ? 15.282 -10.849 -12.430 1.00 60.97 82 ASP A N 1
ATOM 632 C CA . ASP A 1 82 ? 14.763 -12.194 -12.180 1.00 60.97 82 ASP A CA 1
ATOM 633 C C . ASP A 1 82 ? 13.521 -12.093 -11.292 1.00 60.97 82 ASP A C 1
ATOM 635 O O . ASP A 1 82 ? 13.505 -11.322 -10.330 1.00 60.97 82 ASP A O 1
ATOM 639 N N . THR A 1 83 ? 12.474 -12.842 -11.632 1.00 60.16 83 THR A N 1
ATOM 640 C CA . THR A 1 83 ? 11.199 -12.853 -10.910 1.00 60.16 83 THR A CA 1
ATOM 641 C C . THR A 1 83 ? 11.351 -13.369 -9.487 1.00 60.16 83 THR A C 1
ATOM 643 O O . THR A 1 83 ? 10.680 -12.858 -8.597 1.00 60.16 83 THR A O 1
ATOM 646 N N . ASP A 1 84 ? 12.262 -14.314 -9.253 1.00 62.00 84 ASP A N 1
ATOM 647 C CA . ASP A 1 84 ? 12.472 -14.871 -7.914 1.00 62.00 84 ASP A CA 1
ATOM 648 C C . ASP A 1 84 ? 13.177 -13.855 -7.001 1.00 62.00 84 ASP A C 1
ATOM 650 O O . ASP A 1 84 ? 12.729 -13.611 -5.883 1.00 62.00 84 ASP A O 1
ATOM 654 N N . ALA A 1 85 ? 14.185 -13.142 -7.518 1.00 59.81 85 ALA A N 1
ATOM 655 C CA . ALA A 1 85 ? 14.839 -12.040 -6.805 1.00 59.81 85 ALA A CA 1
ATOM 656 C C . ALA A 1 85 ? 13.898 -10.835 -6.576 1.00 59.81 85 ALA A C 1
ATOM 658 O O . ALA A 1 85 ? 14.010 -10.131 -5.570 1.00 59.81 85 ALA A O 1
ATOM 659 N N . MET A 1 86 ? 12.956 -10.588 -7.498 1.00 59.06 86 MET A N 1
ATOM 660 C CA . MET A 1 86 ? 11.877 -9.606 -7.312 1.00 59.06 86 MET A CA 1
ATOM 661 C C . MET A 1 86 ? 10.924 -10.013 -6.185 1.00 59.06 86 MET A C 1
ATOM 663 O O . MET A 1 86 ? 10.558 -9.170 -5.364 1.00 59.06 86 MET A O 1
ATOM 667 N N . ASP A 1 87 ? 10.528 -11.286 -6.137 1.00 57.81 87 ASP A N 1
ATOM 668 C CA . ASP A 1 87 ? 9.582 -11.808 -5.149 1.00 57.81 87 ASP A CA 1
ATOM 669 C C . ASP A 1 87 ? 10.209 -11.914 -3.749 1.00 57.81 87 ASP A C 1
ATOM 671 O O . ASP A 1 87 ? 9.564 -11.533 -2.770 1.00 57.81 87 ASP A O 1
ATOM 675 N N . GLU A 1 88 ? 11.482 -12.309 -3.641 1.00 58.88 88 GLU A N 1
ATOM 676 C CA . GLU A 1 88 ? 12.239 -12.269 -2.380 1.00 58.88 88 GLU A CA 1
ATOM 677 C C . GLU A 1 88 ? 12.354 -10.847 -1.820 1.00 58.88 88 GLU A C 1
ATOM 679 O O . GLU A 1 88 ? 12.244 -10.641 -0.614 1.00 58.88 88 GLU A O 1
ATOM 684 N N . MET A 1 89 ? 12.509 -9.842 -2.688 1.00 54.78 89 MET A N 1
ATOM 685 C CA . MET A 1 89 ? 12.479 -8.434 -2.290 1.00 54.78 89 MET A CA 1
ATOM 686 C C . MET A 1 89 ? 11.064 -7.973 -1.908 1.00 54.78 89 MET A C 1
ATOM 688 O O . MET A 1 89 ? 10.900 -7.030 -1.125 1.00 54.78 89 MET A O 1
ATOM 692 N N . ALA A 1 90 ? 10.022 -8.568 -2.489 1.00 51.31 90 ALA A N 1
ATOM 693 C CA . ALA A 1 90 ? 8.641 -8.162 -2.277 1.00 51.31 90 ALA A CA 1
ATOM 694 C C . ALA A 1 90 ? 8.052 -8.667 -0.965 1.00 51.31 90 ALA A C 1
ATOM 696 O O . ALA A 1 90 ? 7.263 -7.935 -0.353 1.00 51.31 90 ALA A O 1
ATOM 697 N N . ASP A 1 91 ? 8.459 -9.850 -0.517 1.00 51.56 91 ASP A N 1
ATOM 698 C CA . ASP A 1 91 ? 8.129 -10.356 0.805 1.00 51.56 91 ASP A CA 1
ATOM 699 C C . ASP A 1 91 ? 8.781 -9.472 1.884 1.00 51.56 91 ASP A C 1
ATOM 701 O O . ASP A 1 91 ? 9.985 -9.274 1.901 1.00 51.56 91 ASP A O 1
ATOM 705 N N . TRP A 1 92 ? 7.925 -8.853 2.711 1.00 43.75 92 TRP A N 1
ATOM 706 C CA . TRP A 1 92 ? 8.113 -8.457 4.121 1.00 43.75 92 TRP A CA 1
ATOM 707 C C . TRP A 1 92 ? 9.516 -7.994 4.583 1.00 43.75 92 TRP A C 1
ATOM 709 O O . TRP A 1 92 ? 10.463 -8.758 4.457 1.00 43.75 92 TRP A O 1
ATOM 719 N N . PRO A 1 93 ? 9.656 -6.807 5.227 1.00 42.84 93 PRO A N 1
ATOM 720 C CA . PRO A 1 93 ? 10.856 -5.968 5.148 1.00 42.84 93 PRO A C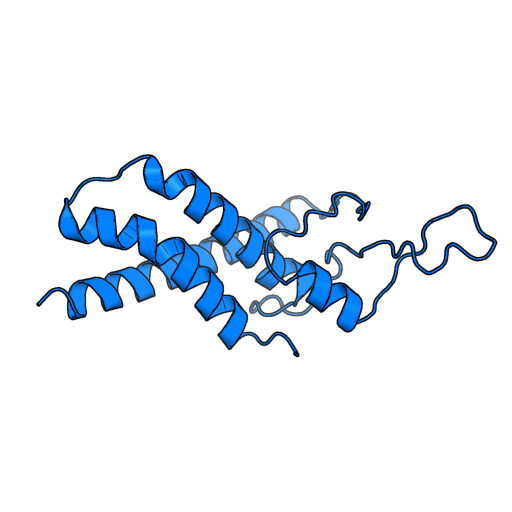A 1
ATOM 721 C C . PRO A 1 93 ? 12.131 -6.803 5.229 1.00 42.84 93 PRO A C 1
ATOM 723 O O . PRO A 1 93 ? 12.545 -7.260 6.298 1.00 42.84 93 PRO A O 1
ATOM 726 N N . THR A 1 94 ? 12.721 -7.041 4.062 1.00 45.88 94 THR A N 1
ATOM 727 C CA . THR A 1 94 ? 13.949 -7.804 3.944 1.00 45.88 94 THR A CA 1
ATOM 728 C C . THR A 1 94 ? 15.007 -7.089 4.767 1.00 45.88 94 THR A C 1
ATOM 730 O O . THR A 1 94 ? 15.383 -5.960 4.465 1.00 45.88 94 THR A O 1
ATOM 733 N N . ARG A 1 95 ? 15.501 -7.766 5.810 1.00 41.34 95 ARG A N 1
ATOM 734 C CA . ARG A 1 95 ? 16.670 -7.363 6.617 1.00 41.34 95 ARG A CA 1
ATOM 735 C C . ARG A 1 95 ? 17.935 -7.119 5.781 1.00 41.34 95 ARG A C 1
ATOM 737 O O . ARG A 1 95 ? 18.930 -6.644 6.313 1.00 41.34 95 ARG A O 1
ATOM 744 N N . LEU A 1 96 ? 17.905 -7.477 4.501 1.00 43.16 96 LEU A N 1
ATOM 745 C CA . LEU A 1 96 ? 18.962 -7.237 3.537 1.00 43.16 96 LEU A CA 1
ATOM 746 C C . LEU A 1 96 ? 18.822 -5.817 2.977 1.00 43.16 96 LEU A C 1
ATOM 748 O O . LEU A 1 96 ? 18.186 -5.579 1.953 1.00 43.16 96 LEU A O 1
ATOM 752 N N . GLU A 1 97 ? 19.478 -4.881 3.657 1.00 40.78 97 GLU A N 1
ATOM 753 C CA . GLU A 1 97 ? 19.856 -3.563 3.124 1.00 40.78 97 GLU A CA 1
ATOM 754 C C . GLU A 1 97 ? 20.887 -3.667 1.970 1.00 40.78 97 GLU A C 1
ATOM 756 O O . GLU A 1 97 ? 21.322 -2.654 1.428 1.00 40.78 97 GLU A O 1
ATOM 761 N N . ASP A 1 98 ? 21.273 -4.886 1.569 1.00 41.12 98 ASP A N 1
ATOM 762 C CA . ASP A 1 98 ? 22.359 -5.161 0.619 1.00 41.12 98 ASP A CA 1
ATOM 763 C C . ASP A 1 98 ? 21.998 -4.946 -0.855 1.00 41.12 98 ASP A C 1
ATOM 765 O O . ASP A 1 98 ? 22.883 -4.904 -1.718 1.00 41.12 98 ASP A O 1
ATOM 769 N N . PHE A 1 99 ? 20.722 -4.732 -1.174 1.00 45.81 99 PHE A N 1
ATOM 770 C CA . PHE A 1 99 ? 20.357 -4.291 -2.511 1.00 45.81 99 PHE A CA 1
ATOM 771 C C . PHE A 1 99 ? 20.659 -2.801 -2.652 1.00 45.81 99 PHE A C 1
ATOM 773 O O . PHE A 1 99 ? 19.892 -1.930 -2.239 1.00 45.81 99 PHE A O 1
ATOM 780 N N . ARG A 1 100 ? 21.796 -2.492 -3.286 1.00 48.88 100 ARG A N 1
ATOM 781 C CA . ARG A 1 100 ? 21.999 -1.159 -3.863 1.00 48.88 100 ARG A CA 1
ATOM 782 C C . ARG A 1 100 ? 20.881 -0.924 -4.886 1.00 48.88 100 ARG A C 1
ATOM 784 O O . ARG A 1 100 ? 20.402 -1.849 -5.533 1.00 48.88 100 ARG A O 1
ATOM 791 N N . PHE A 1 101 ? 20.444 0.310 -5.035 1.00 53.06 101 PHE A N 1
ATOM 792 C CA . PHE A 1 101 ? 19.510 0.677 -6.088 1.00 53.06 101 PHE A CA 1
ATOM 793 C C . PHE A 1 101 ? 20.070 1.898 -6.778 1.00 53.06 101 PHE A C 1
ATOM 795 O O . PHE A 1 101 ? 20.604 2.788 -6.111 1.00 53.06 101 PHE A O 1
ATOM 802 N N . ASP A 1 102 ? 19.939 1.946 -8.099 1.00 53.88 102 ASP A N 1
ATOM 803 C CA . ASP A 1 102 ? 20.124 3.221 -8.768 1.00 53.88 102 ASP A CA 1
ATOM 804 C C . ASP A 1 102 ? 19.027 4.166 -8.257 1.00 53.88 102 ASP A C 1
ATOM 806 O O . ASP A 1 102 ? 17.870 3.7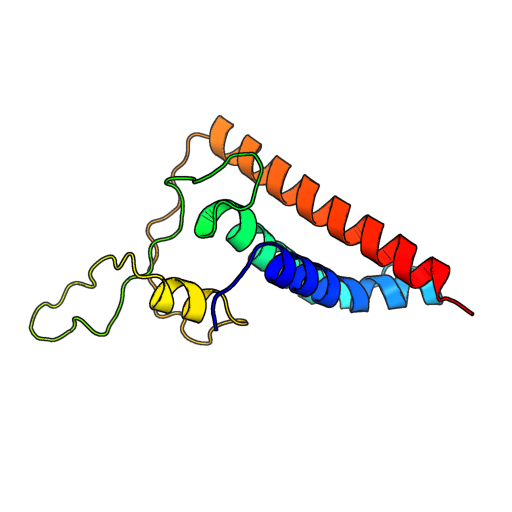40 -8.105 1.00 53.88 102 ASP A O 1
ATOM 810 N N . PRO A 1 103 ? 19.372 5.419 -7.922 1.00 56.81 103 PRO A N 1
ATOM 811 C CA . PRO A 1 103 ? 18.372 6.397 -7.551 1.00 56.81 103 PRO A CA 1
ATOM 812 C C . PRO A 1 103 ? 17.358 6.525 -8.688 1.00 56.81 103 PRO A C 1
ATOM 814 O O . PRO A 1 103 ? 17.706 6.552 -9.868 1.00 56.81 103 PRO A O 1
ATOM 817 N N . LEU A 1 104 ? 16.084 6.568 -8.309 1.00 62.19 104 LEU A N 1
ATOM 818 C CA . LEU A 1 104 ? 15.004 6.904 -9.222 1.00 62.19 104 LEU A CA 1
ATOM 819 C C . LEU A 1 104 ? 15.250 8.334 -9.708 1.00 62.19 104 LEU A C 1
ATOM 821 O O . LEU A 1 104 ? 15.171 9.252 -8.897 1.00 62.19 104 LEU A O 1
ATOM 825 N N . ASP A 1 105 ? 15.517 8.509 -11.002 1.00 65.12 105 ASP A N 1
ATOM 826 C CA . ASP A 1 105 ? 15.637 9.834 -11.626 1.00 65.12 105 ASP A CA 1
ATOM 827 C C . ASP A 1 105 ? 14.588 10.044 -12.742 1.00 65.12 105 ASP A C 1
ATOM 829 O O . ASP A 1 105 ? 14.924 10.212 -13.918 1.00 65.12 105 ASP A O 1
ATOM 833 N N . PRO A 1 106 ? 13.278 9.921 -12.437 1.00 70.19 106 PRO A N 1
ATOM 834 C CA . PRO A 1 106 ? 12.231 10.317 -13.367 1.00 70.19 106 PRO A CA 1
ATOM 835 C C . PRO A 1 106 ? 12.157 11.844 -13.477 1.00 70.19 106 PRO A C 1
ATOM 837 O O . PRO A 1 106 ? 12.469 12.571 -12.537 1.00 70.19 106 PRO A O 1
ATOM 840 N N . SER A 1 107 ? 11.640 12.343 -14.604 1.00 78.12 107 SER A N 1
ATOM 841 C CA . SER A 1 107 ? 11.263 13.756 -14.689 1.00 78.12 107 SER A CA 1
ATOM 842 C C . SER A 1 107 ? 10.225 14.108 -13.617 1.00 78.12 107 SER A C 1
ATOM 844 O O . SER A 1 107 ? 9.397 13.273 -13.250 1.00 78.12 107 SER A O 1
ATOM 846 N N . ASP A 1 108 ? 10.224 15.355 -13.151 1.00 80.06 108 ASP A N 1
ATOM 847 C CA . ASP A 1 108 ? 9.349 15.818 -12.062 1.00 80.06 108 ASP A CA 1
ATOM 848 C C . ASP A 1 108 ? 7.855 15.524 -12.322 1.00 80.06 108 ASP A C 1
ATOM 850 O O . ASP A 1 108 ? 7.142 14.964 -11.491 1.00 80.06 108 ASP A O 1
ATOM 854 N N . ILE A 1 109 ? 7.402 15.753 -13.559 1.00 83.06 109 ILE A N 1
ATOM 855 C CA . ILE A 1 109 ? 6.038 15.426 -14.016 1.00 83.06 109 ILE A CA 1
ATOM 856 C C . ILE A 1 109 ? 5.724 13.935 -13.825 1.00 83.06 109 ILE A C 1
ATOM 858 O O . ILE A 1 109 ? 4.615 13.556 -13.447 1.00 83.06 109 ILE A O 1
ATOM 862 N N . THR A 1 110 ? 6.699 13.079 -14.107 1.00 79.00 110 THR A N 1
ATOM 863 C CA . THR A 1 110 ? 6.566 11.627 -14.004 1.00 79.00 110 THR A CA 1
ATOM 864 C C . THR A 1 110 ? 6.526 11.195 -12.540 1.00 79.00 110 THR A C 1
ATOM 866 O O . THR A 1 110 ? 5.692 10.371 -12.168 1.00 79.00 110 THR A O 1
ATOM 869 N N . TRP A 1 111 ? 7.358 11.800 -11.690 1.00 81.31 111 TRP A N 1
ATOM 870 C CA . TRP A 1 111 ? 7.342 11.568 -10.247 1.00 81.31 111 TRP A CA 1
ATOM 871 C C . TRP A 1 111 ? 5.990 11.915 -9.617 1.00 81.31 111 TRP A C 1
ATOM 873 O O . TRP A 1 111 ? 5.437 11.116 -8.855 1.00 81.31 111 TRP A O 1
ATOM 883 N N . HIS A 1 112 ? 5.419 13.064 -9.984 1.00 85.19 112 HIS A N 1
ATOM 884 C CA . HIS A 1 112 ? 4.096 13.478 -9.521 1.00 85.19 112 HIS A CA 1
ATOM 885 C C . HIS A 1 112 ? 3.004 12.487 -9.928 1.00 85.19 112 HIS A C 1
ATOM 887 O O . HIS A 1 112 ? 2.251 12.037 -9.068 1.00 85.19 112 HIS A O 1
ATOM 893 N N . ARG A 1 113 ? 2.979 12.058 -11.198 1.00 85.00 113 ARG A N 1
ATOM 894 C CA . ARG A 1 113 ? 2.006 11.064 -11.688 1.00 85.00 113 ARG A CA 1
ATOM 895 C C . ARG A 1 113 ? 2.044 9.762 -10.894 1.00 85.00 113 ARG A C 1
ATOM 897 O O . ARG A 1 113 ? 0.998 9.255 -10.501 1.00 85.00 113 ARG A O 1
ATOM 904 N N . TYR A 1 114 ? 3.237 9.231 -10.639 1.00 82.19 114 TYR A N 1
ATOM 905 C CA . TYR A 1 114 ? 3.368 7.998 -9.865 1.00 82.19 114 TYR A CA 1
ATOM 906 C C . TYR A 1 114 ? 2.995 8.186 -8.399 1.00 82.19 114 TYR A C 1
ATOM 908 O O . TYR A 1 114 ? 2.339 7.328 -7.818 1.00 82.19 114 TYR A O 1
ATOM 916 N N . THR A 1 115 ? 3.378 9.316 -7.806 1.00 85.06 115 THR A N 1
ATOM 917 C CA . THR A 1 115 ? 3.024 9.633 -6.419 1.00 85.06 115 THR A CA 1
ATOM 918 C C . THR A 1 115 ? 1.509 9.749 -6.254 1.00 85.06 115 THR A C 1
ATOM 920 O O . THR A 1 115 ? 0.959 9.269 -5.262 1.00 85.06 115 THR A O 1
ATOM 923 N N . ASP A 1 116 ? 0.824 10.343 -7.229 1.00 90.69 116 ASP A N 1
ATOM 924 C CA . ASP A 1 116 ? -0.630 10.478 -7.216 1.00 90.69 116 ASP A CA 1
ATOM 925 C C . ASP A 1 116 ? -1.332 9.126 -7.385 1.00 90.69 116 ASP A C 1
ATOM 927 O O . ASP A 1 116 ? -2.297 8.856 -6.669 1.00 90.69 116 ASP A O 1
ATOM 931 N N . GLU A 1 117 ? -0.809 8.227 -8.224 1.00 90.06 117 GLU A N 1
ATOM 932 C CA . GLU A 1 117 ? -1.330 6.856 -8.299 1.00 90.06 117 GLU A CA 1
ATOM 933 C C . GLU A 1 117 ? -1.073 6.050 -7.023 1.00 90.06 117 GLU A C 1
ATOM 935 O O . GLU A 1 117 ? -1.979 5.377 -6.528 1.00 90.06 117 GLU A O 1
ATOM 940 N N . SER A 1 118 ? 0.109 6.173 -6.410 1.00 89.94 118 SER A N 1
ATOM 941 C CA . SER A 1 118 ? 0.371 5.569 -5.100 1.00 89.94 118 SER A CA 1
ATOM 942 C C . SER A 1 118 ? -0.636 6.062 -4.052 1.00 89.94 118 SER A C 1
ATOM 944 O O . SER A 1 118 ? -1.225 5.266 -3.318 1.00 89.94 118 SER A O 1
ATOM 946 N N . ARG A 1 119 ? -0.904 7.373 -4.002 1.00 91.94 119 ARG A N 1
ATOM 947 C CA . ARG A 1 119 ? -1.908 7.949 -3.092 1.00 91.94 119 ARG A CA 1
ATOM 948 C C . ARG A 1 119 ? -3.314 7.431 -3.382 1.00 91.94 119 ARG A C 1
ATOM 950 O O . ARG A 1 119 ? -4.038 7.123 -2.438 1.00 91.94 119 ARG A O 1
ATOM 957 N N . LYS A 1 120 ? -3.694 7.316 -4.657 1.00 94.12 120 LYS A N 1
ATOM 958 C CA . LYS A 1 120 ? -4.997 6.787 -5.081 1.00 94.12 120 LYS A CA 1
ATOM 959 C C . LYS A 1 120 ? -5.197 5.352 -4.595 1.00 94.12 120 LYS A C 1
ATOM 961 O O . LYS A 1 120 ? -6.218 5.070 -3.974 1.00 94.12 120 LYS A O 1
ATOM 966 N N . ILE A 1 121 ? -4.211 4.477 -4.796 1.00 93.00 121 ILE A N 1
ATOM 967 C CA . ILE A 1 121 ? -4.272 3.074 -4.354 1.00 93.00 121 ILE A CA 1
ATOM 968 C C . ILE A 1 121 ? -4.340 2.980 -2.829 1.00 93.00 121 ILE A C 1
ATOM 970 O O . ILE A 1 121 ? -5.151 2.224 -2.291 1.00 93.00 121 ILE A O 1
ATOM 974 N N . LEU A 1 122 ? -3.513 3.756 -2.123 1.00 93.19 122 LEU A N 1
ATOM 975 C CA . LEU A 1 122 ? -3.494 3.759 -0.662 1.00 93.19 122 LEU A CA 1
ATOM 976 C C . LEU A 1 122 ? -4.845 4.212 -0.093 1.00 93.19 122 LEU A C 1
ATOM 978 O O . LEU A 1 122 ? -5.384 3.568 0.805 1.00 93.19 122 LEU A O 1
ATOM 982 N N . LYS A 1 123 ? -5.415 5.283 -0.656 1.00 94.50 123 LYS A N 1
ATOM 983 C CA . LYS A 1 123 ? -6.731 5.801 -0.275 1.00 94.50 123 LYS A CA 1
ATOM 984 C C . LYS A 1 123 ? -7.840 4.786 -0.549 1.00 94.50 123 LYS A C 1
ATOM 986 O O . LYS A 1 123 ? -8.673 4.565 0.319 1.00 94.50 123 LYS A O 1
ATOM 991 N N . GLN A 1 124 ? -7.819 4.130 -1.707 1.00 94.81 124 GLN A N 1
ATOM 992 C CA . GLN A 1 124 ? -8.787 3.084 -2.029 1.00 94.81 124 GLN A CA 1
ATOM 993 C C . GLN A 1 124 ? -8.715 1.923 -1.024 1.00 94.81 124 GLN A C 1
ATOM 995 O O . GLN A 1 124 ? -9.739 1.506 -0.490 1.00 94.81 124 GLN A O 1
ATOM 1000 N N . CYS A 1 125 ? -7.512 1.425 -0.718 1.00 94.12 125 CYS A N 1
ATOM 1001 C CA . CYS A 1 125 ? -7.340 0.358 0.272 1.00 94.12 125 CYS A CA 1
ATOM 1002 C C . CYS A 1 125 ? -7.838 0.788 1.657 1.00 94.12 125 CYS A C 1
ATOM 1004 O O . CYS A 1 125 ? -8.474 -0.002 2.349 1.00 94.12 125 CYS A O 1
ATOM 1006 N N . TYR A 1 126 ? -7.575 2.038 2.043 1.00 93.44 126 TYR A N 1
ATOM 1007 C CA . TYR A 1 126 ? -8.063 2.608 3.293 1.00 93.44 126 TYR A CA 1
ATOM 1008 C C . TYR A 1 126 ? -9.597 2.620 3.354 1.00 93.44 126 TYR A C 1
ATOM 1010 O O . TYR A 1 126 ? -10.171 2.137 4.326 1.00 93.44 126 TYR A O 1
ATOM 1018 N N . GLU A 1 127 ? -10.266 3.130 2.317 1.00 94.38 127 GLU A N 1
ATOM 1019 C CA . GLU A 1 127 ? -11.731 3.212 2.252 1.00 94.38 127 GLU A CA 1
ATOM 1020 C C . GLU A 1 127 ? -12.390 1.826 2.262 1.00 94.38 127 GLU A C 1
ATOM 1022 O O . GLU A 1 127 ? -13.379 1.617 2.963 1.00 94.38 127 GLU A O 1
ATOM 1027 N N . GLU A 1 128 ? -11.819 0.857 1.542 1.00 94.88 128 GLU A N 1
ATOM 1028 C CA . GLU A 1 128 ? -12.309 -0.524 1.531 1.00 94.88 128 GLU A CA 1
ATOM 1029 C C . GLU A 1 128 ? -12.194 -1.189 2.909 1.00 94.88 128 GLU A C 1
ATOM 1031 O O . GLU A 1 128 ? -13.126 -1.859 3.356 1.00 94.88 128 GLU A O 1
ATOM 1036 N N . VAL A 1 129 ? -11.067 -0.995 3.602 1.00 94.12 129 VAL A N 1
ATOM 1037 C CA . VAL A 1 129 ? -10.853 -1.540 4.951 1.00 94.12 129 VAL A CA 1
ATOM 1038 C C . VAL A 1 129 ? -11.748 -0.848 5.971 1.00 94.12 129 VAL A C 1
ATOM 1040 O O . VAL A 1 129 ? -12.334 -1.524 6.813 1.00 94.12 129 VAL A O 1
ATOM 1043 N N . TRP A 1 130 ? -11.904 0.473 5.871 1.00 92.75 130 TRP A N 1
ATOM 1044 C CA . TRP A 1 130 ? -12.835 1.233 6.699 1.00 92.75 130 TRP A CA 1
ATOM 1045 C C . TRP A 1 130 ? -14.261 0.697 6.557 1.00 92.75 130 TRP A C 1
ATOM 1047 O O . TRP A 1 130 ? -14.893 0.347 7.550 1.00 92.75 130 TRP A O 1
ATOM 1057 N N . ALA A 1 131 ? -14.752 0.563 5.321 1.00 93.81 131 ALA A N 1
ATOM 1058 C CA . ALA A 1 131 ? -16.090 0.043 5.053 1.00 93.81 131 ALA A CA 1
ATOM 1059 C C . ALA A 1 131 ? -16.268 -1.392 5.577 1.00 93.81 131 ALA A C 1
ATOM 1061 O O . ALA A 1 131 ? -17.305 -1.716 6.156 1.00 93.81 131 ALA A O 1
ATOM 1062 N N . LEU A 1 132 ? -15.249 -2.244 5.416 1.00 93.44 132 LEU A N 1
ATOM 1063 C CA . LEU A 1 132 ? -15.260 -3.613 5.928 1.00 93.44 132 LEU A CA 1
ATOM 1064 C C . LEU A 1 132 ? -15.355 -3.644 7.460 1.00 93.44 132 LEU A C 1
ATOM 1066 O O . LEU A 1 132 ? -16.170 -4.392 7.999 1.00 93.44 132 LEU A O 1
ATOM 1070 N N . LEU A 1 133 ? -14.532 -2.859 8.155 1.00 91.38 133 LEU A N 1
ATOM 1071 C CA . LEU A 1 133 ? -14.492 -2.835 9.617 1.00 91.38 133 LEU A CA 1
ATOM 1072 C C . LEU A 1 133 ? -15.761 -2.220 10.210 1.00 91.38 133 LEU A C 1
ATOM 1074 O O . LEU A 1 133 ? -16.304 -2.773 11.161 1.00 91.38 133 LEU A O 1
ATOM 1078 N N . GLU A 1 134 ? -16.292 -1.156 9.604 1.00 89.81 134 GLU A N 1
ATOM 1079 C CA . GLU A 1 134 ? -17.562 -0.562 10.033 1.00 89.81 134 GLU A CA 1
ATOM 1080 C C . GLU A 1 134 ? -18.731 -1.541 9.838 1.00 89.81 134 GLU A C 1
ATOM 1082 O O . GLU A 1 134 ? -19.594 -1.658 10.704 1.00 89.81 134 GLU A O 1
ATOM 1087 N N . SER A 1 135 ? -18.733 -2.315 8.743 1.00 90.44 135 SER A N 1
ATOM 1088 C CA . SER A 1 135 ? -19.773 -3.324 8.481 1.00 90.44 135 SER A CA 1
ATOM 1089 C C . SER A 1 135 ? -19.753 -4.520 9.442 1.00 90.44 135 SER A C 1
ATOM 1091 O O . SER A 1 135 ? -20.734 -5.253 9.519 1.00 90.44 135 SER A O 1
ATOM 1093 N N . ARG A 1 136 ? -18.639 -4.740 10.152 1.00 89.00 136 ARG A N 1
ATOM 1094 C CA . ARG A 1 136 ? -18.412 -5.873 11.070 1.00 89.00 136 ARG A CA 1
ATOM 1095 C C . ARG A 1 136 ? -18.231 -5.423 12.519 1.00 89.00 136 ARG A C 1
ATOM 1097 O O . ARG A 1 136 ? -17.540 -6.080 13.291 1.00 89.00 136 ARG A O 1
ATOM 1104 N N . ARG A 1 137 ? -18.776 -4.255 12.853 1.00 78.00 137 ARG A N 1
ATOM 1105 C CA . ARG A 1 137 ? -18.636 -3.634 14.172 1.00 78.00 137 ARG A CA 1
ATOM 1106 C C . ARG A 1 137 ? -19.519 -4.288 15.247 1.00 78.00 137 ARG A C 1
ATOM 1108 O O . ARG A 1 137 ? -19.262 -4.077 16.430 1.00 78.00 137 ARG A O 1
ATOM 1115 N N . GLU A 1 138 ? -20.533 -5.044 14.827 1.00 65.00 138 GLU A N 1
ATOM 1116 C CA . GLU A 1 138 ? -21.403 -5.882 15.673 1.00 65.00 138 GLU A CA 1
ATOM 1117 C C . GLU A 1 138 ? -20.734 -7.211 16.048 1.00 65.00 138 GLU A C 1
ATOM 1119 O O . GLU A 1 138 ? -20.863 -7.606 17.230 1.00 65.00 138 GLU A O 1
#

pLDDT: mean 75.04, std 16.66, range [40.78, 94.88]

Radius of gyration: 17.35 Å; chains: 1; bounding box: 56×34×36 Å

InterPro domains:
  IPR037219 Peptidase M41-like [G3DSA:1.20.58.760] (1-138)
  IPR037219 Peptidase M41-like [SSF140990] (2-137)

Secondary structure (DSSP, 8-state):
----HHHHHHHHHHHHHHHHHHHHHHSS--GGGHHHHHHHHHHHHIIIIIS--STT-S-TT----EESTT-SS-SSPEE---HHHHHHHHSS--S-TT---------HHHHHHHHHHHHHHHHHHHHHHHHHHHHT--